Protein AF-A0A1F1UXP4-F1 (afdb_monomer_lite)

pLDDT: mean 86.51, std 14.38, range [47.81, 98.06]

Foldseek 3Di:
DDDDDDDDFDFPDKDQDPDQDQPDDDPDRDGFGMKTWGFPPPDDQQDWDDDPPDPFIWGFHDDWAAPCPDPPNDHPRTTITTIGTDD

Structure (mmCIF, N/CA/C/O backbone):
data_AF-A0A1F1UXP4-F1
#
_entry.id   AF-A0A1F1UXP4-F1
#
loop_
_atom_site.group_PDB
_atom_site.id
_atom_site.type_symbol
_atom_site.label_atom_id
_atom_site.label_alt_id
_atom_site.label_comp_id
_atom_site.label_asym_id
_atom_site.label_entity_id
_atom_site.label_seq_id
_atom_site.pdbx_PDB_ins_code
_atom_site.Cartn_x
_atom_site.Cartn_y
_atom_site.Cartn_z
_atom_site.occupancy
_atom_site.B_iso_or_equiv
_atom_site.auth_seq_id
_atom_site.auth_comp_id
_atom_site.auth_asym_id
_atom_site.auth_atom_id
_atom_site.pdbx_PDB_model_num
ATOM 1 N N . MET A 1 1 ? -5.387 19.122 17.331 1.00 53.25 1 MET A N 1
ATOM 2 C CA . MET A 1 1 ? -6.452 18.551 16.484 1.00 53.25 1 MET A CA 1
ATOM 3 C C . MET A 1 1 ? -5.768 18.107 15.200 1.00 53.25 1 MET A C 1
ATOM 5 O O . MET A 1 1 ? -5.258 18.982 14.513 1.00 53.25 1 MET A O 1
ATOM 9 N N . GLN A 1 2 ? -5.618 16.808 14.935 1.00 61.06 2 GLN A N 1
ATOM 10 C CA . GLN A 1 2 ? -5.178 16.368 13.605 1.00 61.06 2 GLN A CA 1
ATOM 11 C C . GLN A 1 2 ? -6.401 16.408 12.684 1.00 61.06 2 GLN A C 1
ATOM 13 O O . GLN A 1 2 ? -7.472 15.953 13.080 1.00 61.06 2 GLN A O 1
ATOM 18 N N . THR A 1 3 ? -6.267 17.027 11.514 1.00 78.19 3 THR A N 1
ATOM 19 C CA . THR A 1 3 ? -7.332 17.064 10.508 1.00 78.19 3 THR A CA 1
ATOM 20 C C . THR A 1 3 ? -7.161 15.851 9.611 1.00 78.19 3 THR A C 1
ATOM 22 O O . THR A 1 3 ? -6.191 15.771 8.862 1.00 78.19 3 THR A O 1
ATOM 25 N N . GLU A 1 4 ? -8.093 14.913 9.692 1.00 80.88 4 GLU A N 1
ATOM 26 C CA . GLU A 1 4 ? -8.108 13.747 8.818 1.00 80.88 4 GLU A CA 1
ATOM 27 C C . GLU A 1 4 ? -8.606 14.158 7.425 1.00 80.88 4 GLU A C 1
ATOM 29 O O . GLU A 1 4 ? -9.614 14.858 7.293 1.00 80.88 4 GLU A O 1
ATOM 34 N N . THR A 1 5 ? -7.878 13.764 6.380 1.00 87.31 5 THR A N 1
ATOM 35 C CA . THR A 1 5 ? -8.246 14.042 4.985 1.00 87.31 5 THR A CA 1
ATOM 36 C C . THR A 1 5 ? -8.544 12.727 4.288 1.00 87.31 5 THR A C 1
ATOM 38 O O . THR A 1 5 ? -7.728 11.814 4.317 1.00 87.31 5 THR A O 1
ATOM 41 N N . LYS A 1 6 ? -9.711 12.632 3.645 1.00 92.56 6 LYS A N 1
ATOM 42 C CA . LYS A 1 6 ? -10.131 11.430 2.922 1.00 92.56 6 LYS A CA 1
ATOM 43 C C . LYS A 1 6 ? -10.014 11.641 1.417 1.00 92.56 6 LYS A C 1
ATOM 45 O O . LYS A 1 6 ? -10.687 12.509 0.864 1.00 92.56 6 LYS A O 1
ATOM 50 N N . THR A 1 7 ? -9.229 10.789 0.766 1.00 95.25 7 THR A N 1
ATOM 51 C CA . THR A 1 7 ? -9.018 10.797 -0.689 1.00 95.25 7 THR A CA 1
ATOM 52 C C . THR A 1 7 ? -9.309 9.417 -1.269 1.00 95.25 7 THR A C 1
ATOM 54 O O . THR A 1 7 ? -9.061 8.403 -0.624 1.00 95.25 7 THR A O 1
ATOM 57 N N . THR A 1 8 ? -9.855 9.366 -2.486 1.00 96.50 8 THR A N 1
ATOM 58 C CA . THR A 1 8 ? -10.010 8.107 -3.233 1.00 96.50 8 THR A CA 1
ATOM 59 C C . THR A 1 8 ? -8.822 7.924 -4.167 1.00 96.50 8 THR A C 1
ATOM 61 O O . THR A 1 8 ? -8.549 8.807 -4.978 1.00 96.50 8 THR A O 1
ATOM 64 N N . ILE A 1 9 ? -8.145 6.780 -4.064 1.00 97.00 9 ILE A N 1
ATOM 65 C CA . ILE A 1 9 ? -6.990 6.419 -4.890 1.00 97.00 9 ILE A CA 1
ATOM 66 C C . ILE A 1 9 ? -7.339 5.178 -5.710 1.00 97.00 9 ILE A C 1
ATOM 68 O O . ILE A 1 9 ? -7.821 4.184 -5.170 1.00 97.00 9 ILE A O 1
ATOM 72 N N . ASN A 1 10 ? -7.088 5.238 -7.018 1.00 97.25 10 ASN A N 1
ATOM 73 C CA . ASN A 1 10 ? -7.192 4.068 -7.883 1.00 97.25 10 ASN A CA 1
ATOM 74 C C . ASN A 1 10 ? -5.915 3.231 -7.754 1.00 97.25 10 ASN A C 1
ATOM 76 O O . ASN A 1 10 ? -4.812 3.761 -7.880 1.00 97.25 10 ASN A O 1
ATOM 80 N N . VAL A 1 11 ? -6.077 1.928 -7.543 1.00 97.12 11 VAL A N 1
ATOM 81 C CA . VAL A 1 11 ? -4.983 0.956 -7.417 1.00 97.12 11 VAL A CA 1
ATOM 82 C C . VAL A 1 11 ? -5.055 -0.070 -8.546 1.00 97.12 11 VAL A C 1
ATOM 84 O O . VAL A 1 11 ? -6.110 -0.251 -9.157 1.00 97.12 11 VAL A O 1
ATOM 87 N N . ALA A 1 12 ? -3.946 -0.752 -8.832 1.00 96.62 12 ALA A N 1
ATOM 88 C CA . ALA A 1 12 ? -3.907 -1.795 -9.858 1.00 96.62 12 ALA A CA 1
ATOM 89 C C . ALA A 1 12 ? -4.627 -3.082 -9.414 1.00 96.62 12 ALA A C 1
ATOM 91 O O . ALA A 1 12 ? -5.099 -3.851 -10.250 1.00 96.62 12 ALA A O 1
ATOM 92 N N . GLY A 1 13 ? -4.733 -3.309 -8.103 1.00 95.81 13 GLY A N 1
ATOM 93 C CA . GLY A 1 13 ? -5.465 -4.425 -7.512 1.00 95.81 13 GLY A CA 1
ATOM 94 C C . GLY A 1 13 ? -5.107 -4.627 -6.042 1.00 95.81 13 GLY A C 1
ATOM 95 O O . GLY A 1 13 ? -4.262 -3.916 -5.497 1.00 95.81 13 GLY A O 1
ATOM 96 N N . TRP A 1 14 ? -5.754 -5.603 -5.407 1.00 95.69 14 TRP A N 1
ATOM 97 C CA . TRP A 1 14 ? -5.436 -6.048 -4.051 1.00 95.69 14 TRP A CA 1
ATOM 98 C C . TRP A 1 14 ? -5.712 -7.540 -3.881 1.00 95.69 14 TRP A C 1
ATOM 100 O O . TRP A 1 14 ? -6.530 -8.118 -4.601 1.00 95.69 14 TRP A O 1
ATOM 110 N N . ALA A 1 15 ? -5.027 -8.168 -2.929 1.00 91.88 15 ALA A N 1
ATOM 111 C CA . ALA A 1 15 ? -5.200 -9.581 -2.615 1.00 91.88 15 ALA A CA 1
ATOM 112 C C . ALA A 1 15 ? -4.986 -9.857 -1.123 1.00 91.88 15 ALA A C 1
ATOM 114 O O . ALA A 1 15 ? -4.296 -9.115 -0.430 1.00 91.88 15 ALA A O 1
ATOM 115 N N . VAL A 1 16 ? -5.569 -10.955 -0.639 1.00 87.38 16 VAL A N 1
ATOM 116 C CA . VAL A 1 16 ? -5.176 -11.543 0.648 1.00 87.38 16 VAL A CA 1
ATOM 117 C C . VAL A 1 16 ? -3.884 -12.334 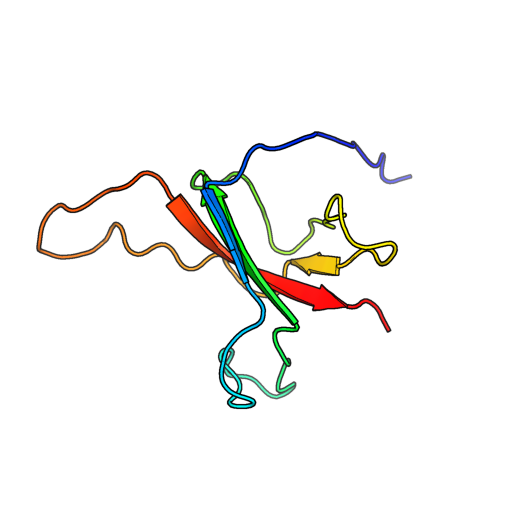0.410 1.00 87.38 16 VAL A C 1
ATOM 119 O O . VAL A 1 16 ? -3.855 -13.129 -0.542 1.00 87.38 16 VAL A O 1
ATOM 122 N N . PRO A 1 17 ? -2.826 -12.131 1.214 1.00 77.25 17 PRO A N 1
ATOM 123 C CA . PRO A 1 17 ? -1.578 -12.862 1.045 1.00 77.25 17 PRO A CA 1
ATOM 124 C C . PRO A 1 17 ? -1.816 -14.374 1.145 1.00 77.25 17 PRO A C 1
ATOM 126 O O . PRO A 1 17 ? -2.637 -14.858 1.922 1.00 77.25 17 PRO A O 1
ATOM 129 N N . ARG A 1 18 ? -1.126 -15.143 0.295 1.00 64.25 18 ARG A N 1
ATOM 130 C CA . ARG A 1 18 ? -1.350 -16.595 0.147 1.00 64.25 18 ARG A CA 1
ATOM 131 C C . ARG A 1 18 ? -0.689 -17.448 1.232 1.00 64.25 18 ARG A C 1
ATOM 133 O O . ARG A 1 18 ? -0.863 -18.665 1.207 1.00 64.25 18 ARG A O 1
ATOM 140 N N . THR A 1 19 ? 0.088 -16.856 2.134 1.00 60.97 19 THR A N 1
ATOM 141 C CA . THR A 1 19 ? 0.825 -17.578 3.173 1.00 60.97 19 THR A CA 1
ATOM 142 C C . THR A 1 19 ? 0.627 -16.901 4.525 1.00 60.97 19 THR A C 1
ATOM 144 O O . THR A 1 19 ? 0.634 -15.678 4.616 1.00 60.97 19 THR A O 1
ATOM 147 N N . ASP A 1 20 ? 0.515 -17.704 5.585 1.00 54.75 20 ASP A N 1
ATOM 148 C CA . ASP A 1 20 ? 0.528 -17.225 6.978 1.00 54.75 20 ASP A CA 1
ATOM 149 C C . ASP A 1 20 ? 1.954 -16.853 7.449 1.00 54.75 20 ASP A C 1
ATOM 151 O O . ASP A 1 20 ? 2.208 -16.672 8.642 1.00 54.75 20 ASP A O 1
ATOM 155 N N . GLU A 1 21 ? 2.923 -16.808 6.527 1.00 57.50 21 GLU A N 1
ATOM 156 C CA . GLU A 1 21 ? 4.315 -16.511 6.844 1.00 57.50 21 GLU A CA 1
ATOM 157 C C . GLU A 1 21 ? 4.502 -14.990 6.984 1.00 57.50 21 GLU A C 1
ATOM 159 O O . GLU A 1 21 ? 4.134 -14.244 6.073 1.00 57.50 21 GLU A O 1
ATOM 164 N N . PRO A 1 22 ? 5.063 -14.497 8.104 1.00 57.56 22 PRO A N 1
ATOM 165 C CA . PRO A 1 22 ? 5.229 -13.064 8.325 1.00 57.56 22 PRO A CA 1
ATOM 166 C C . PRO A 1 22 ? 6.140 -12.431 7.266 1.00 57.56 22 PRO A C 1
ATOM 168 O O . PRO A 1 22 ? 7.295 -12.834 7.127 1.00 57.56 22 PRO A O 1
ATOM 171 N N . LYS A 1 23 ? 5.652 -11.401 6.562 1.00 63.91 23 LYS A N 1
ATOM 172 C CA . LYS A 1 23 ? 6.465 -10.644 5.591 1.00 63.91 23 LYS A CA 1
ATOM 173 C C . LYS A 1 23 ? 7.390 -9.609 6.244 1.00 63.91 23 LYS A C 1
ATOM 175 O O . LYS A 1 23 ? 8.435 -9.298 5.682 1.00 63.91 23 LYS A O 1
ATOM 180 N N . LEU A 1 24 ? 7.043 -9.091 7.427 1.00 62.66 24 LEU A N 1
ATOM 181 C CA . LEU A 1 24 ? 7.813 -8.052 8.126 1.00 62.66 24 LEU A CA 1
ATOM 182 C C . LEU A 1 24 ? 8.627 -8.628 9.298 1.00 62.66 24 LEU A C 1
ATOM 184 O O . LEU A 1 24 ? 8.109 -9.373 10.133 1.00 62.66 24 LEU A O 1
ATOM 188 N N . ALA A 1 25 ? 9.910 -8.260 9.381 1.00 55.91 25 ALA A N 1
ATOM 189 C CA . ALA A 1 25 ? 10.822 -8.690 10.443 1.00 55.91 25 ALA A CA 1
ATOM 190 C C . ALA A 1 25 ? 10.831 -7.704 11.630 1.00 55.91 25 ALA A C 1
ATOM 192 O O . ALA A 1 25 ? 11.073 -6.514 11.448 1.00 55.91 25 ALA A O 1
ATOM 193 N N . GLY A 1 26 ? 10.628 -8.195 12.860 1.00 53.41 26 GLY A N 1
ATOM 194 C CA . GLY A 1 26 ? 10.666 -7.376 14.081 1.00 53.41 26 GLY A CA 1
ATOM 195 C C . GLY A 1 26 ? 10.093 -8.077 15.321 1.00 53.41 26 GLY A C 1
ATOM 196 O O . GLY A 1 26 ? 9.483 -9.139 15.217 1.00 53.41 26 GLY A O 1
ATOM 197 N N . HIS A 1 27 ? 10.297 -7.487 16.510 1.00 47.81 27 HIS A N 1
ATOM 198 C CA . HIS A 1 27 ? 9.821 -8.012 17.808 1.00 47.81 27 HIS A CA 1
ATOM 199 C C . HIS A 1 27 ? 8.288 -8.176 17.891 1.00 47.81 27 HIS A C 1
ATOM 201 O O . HIS A 1 27 ? 7.812 -8.979 18.690 1.00 47.81 27 HIS A O 1
ATOM 207 N N . ASN A 1 28 ? 7.540 -7.484 17.027 1.00 53.34 28 ASN A N 1
ATOM 208 C CA . ASN A 1 28 ? 6.122 -7.711 16.780 1.00 53.34 28 ASN A CA 1
ATOM 209 C C . ASN A 1 28 ? 5.982 -8.307 15.379 1.00 53.34 28 ASN A C 1
ATOM 211 O O . ASN A 1 28 ? 6.139 -7.607 14.384 1.00 53.34 28 ASN A O 1
ATOM 215 N N . ARG A 1 29 ? 5.737 -9.616 15.301 1.00 57.91 29 ARG A N 1
ATOM 216 C CA . ARG A 1 29 ? 5.415 -10.292 14.040 1.00 57.91 29 ARG A CA 1
ATOM 217 C C . ARG A 1 29 ? 4.053 -9.783 13.581 1.00 57.91 29 ARG A C 1
ATOM 219 O O . ARG A 1 29 ? 3.042 -10.153 14.174 1.00 57.91 29 ARG A O 1
ATOM 226 N N . GLU A 1 30 ? 4.030 -8.902 12.591 1.00 65.25 30 GLU A N 1
ATOM 227 C CA . GLU A 1 30 ? 2.776 -8.379 12.059 1.00 65.25 30 GLU A CA 1
ATOM 228 C C . GLU A 1 30 ? 2.275 -9.256 10.918 1.00 65.25 30 GLU A C 1
ATOM 230 O O . GLU A 1 30 ? 2.980 -9.504 9.939 1.00 65.25 30 GLU A O 1
ATOM 235 N N . THR A 1 31 ? 1.050 -9.752 11.081 1.00 76.00 31 THR A N 1
ATOM 236 C CA . THR A 1 31 ? 0.307 -10.419 10.017 1.00 76.00 31 THR A CA 1
ATOM 237 C C . THR A 1 31 ? -0.186 -9.363 9.036 1.00 76.00 31 THR A C 1
ATOM 239 O O . THR A 1 31 ? -0.770 -8.361 9.450 1.00 76.00 31 THR A O 1
ATOM 242 N N . VAL A 1 32 ? 0.061 -9.595 7.749 1.00 87.75 32 VAL A N 1
ATOM 243 C CA . VAL A 1 32 ? -0.494 -8.792 6.658 1.00 87.75 32 VAL A CA 1
ATOM 244 C C . VAL A 1 32 ? -1.854 -9.381 6.296 1.00 87.75 32 VAL A C 1
ATOM 246 O O . VAL A 1 32 ? -1.945 -10.563 5.978 1.00 87.75 32 VAL A O 1
ATOM 249 N N . ASP A 1 33 ? -2.904 -8.567 6.327 1.00 90.75 33 ASP A N 1
ATOM 250 C CA . ASP A 1 33 ? -4.262 -9.000 5.978 1.00 90.75 33 ASP A CA 1
ATOM 251 C C . ASP A 1 33 ? -4.586 -8.753 4.499 1.00 90.75 33 ASP A C 1
ATOM 253 O O . ASP A 1 33 ? -5.406 -9.463 3.905 1.00 90.75 33 ASP A O 1
ATOM 257 N N . VAL A 1 34 ? -3.980 -7.719 3.903 1.00 93.50 34 VAL A N 1
ATOM 258 C CA . VAL A 1 34 ? -4.135 -7.357 2.486 1.00 93.50 34 VAL A CA 1
ATOM 259 C C . VAL A 1 34 ? -2.838 -6.781 1.938 1.00 93.50 34 VAL A C 1
ATOM 261 O O . VAL A 1 34 ? -2.192 -5.965 2.586 1.00 93.50 34 VAL A O 1
ATOM 264 N N . GLU A 1 35 ? -2.522 -7.142 0.701 1.00 95.19 35 GLU A N 1
ATOM 265 C CA . GLU A 1 35 ? -1.516 -6.478 -0.121 1.00 95.19 35 GLU A CA 1
ATOM 266 C C . GLU A 1 35 ? -2.219 -5.632 -1.185 1.00 95.19 35 GLU A C 1
ATOM 268 O O . GLU A 1 35 ? -3.015 -6.151 -1.976 1.00 95.19 35 GLU A O 1
ATOM 273 N N . LEU A 1 36 ? -1.936 -4.331 -1.213 1.00 96.38 36 LEU A N 1
ATOM 274 C CA . LEU A 1 36 ? -2.333 -3.438 -2.300 1.00 96.38 36 LEU A CA 1
ATOM 275 C C . LEU A 1 36 ? -1.209 -3.329 -3.325 1.00 96.38 36 LEU A C 1
ATOM 277 O O . LEU A 1 36 ? -0.051 -3.173 -2.953 1.00 96.38 36 LEU A O 1
ATOM 281 N N . ILE A 1 37 ? -1.567 -3.291 -4.605 1.00 97.31 37 ILE A N 1
ATOM 282 C CA . ILE A 1 37 ? -0.666 -2.883 -5.688 1.00 97.31 37 ILE A CA 1
ATOM 283 C C . ILE A 1 37 ? -1.019 -1.437 -6.037 1.00 97.31 37 ILE A C 1
ATOM 285 O O . ILE A 1 37 ? -1.953 -1.181 -6.805 1.00 97.31 37 ILE A O 1
ATOM 289 N N . ALA A 1 38 ? -0.323 -0.489 -5.418 1.00 97.88 38 ALA A N 1
ATOM 290 C CA . ALA A 1 38 ? -0.673 0.929 -5.431 1.00 97.88 38 ALA A CA 1
ATOM 291 C C . ALA A 1 38 ? 0.309 1.764 -6.265 1.00 97.88 38 ALA A C 1
ATOM 293 O O . ALA A 1 38 ? 1.448 1.341 -6.440 1.00 97.88 38 ALA A O 1
ATOM 294 N N . PRO A 1 39 ? -0.094 2.947 -6.770 1.00 98.06 39 PRO A N 1
ATOM 295 C CA . PRO A 1 39 ? 0.847 3.886 -7.375 1.00 98.06 39 PRO A CA 1
ATOM 296 C C . PRO A 1 39 ? 1.961 4.269 -6.394 1.00 98.06 39 PRO A C 1
ATOM 298 O O . PRO A 1 39 ? 1.680 4.527 -5.223 1.00 98.06 39 PRO A O 1
ATOM 301 N N . THR A 1 40 ? 3.197 4.351 -6.885 1.00 97.25 40 THR A N 1
ATOM 302 C CA . THR A 1 40 ? 4.368 4.705 -6.069 1.00 97.25 40 THR A CA 1
ATOM 303 C C . THR A 1 40 ? 4.160 6.013 -5.300 1.00 97.25 40 THR A C 1
ATOM 305 O O . THR A 1 40 ? 3.845 7.046 -5.899 1.00 97.25 40 THR A O 1
ATOM 308 N N . GLY A 1 41 ? 4.370 5.987 -3.982 1.00 95.88 41 GLY A N 1
ATOM 309 C CA . GLY A 1 41 ? 4.299 7.161 -3.107 1.00 95.88 41 GLY A CA 1
ATOM 310 C C . GLY A 1 41 ? 2.882 7.633 -2.782 1.00 95.88 41 GLY A C 1
ATOM 311 O O . GLY A 1 41 ? 2.719 8.727 -2.241 1.00 95.88 41 GLY A O 1
ATOM 312 N N . ALA A 1 42 ? 1.855 6.846 -3.115 1.00 97.00 42 ALA A N 1
ATOM 313 C CA . ALA A 1 42 ? 0.467 7.188 -2.810 1.00 97.00 42 ALA A CA 1
ATOM 314 C C . ALA A 1 42 ? 0.075 6.925 -1.346 1.00 97.00 42 ALA A C 1
ATOM 316 O O . ALA A 1 42 ? -0.945 7.455 -0.909 1.00 97.00 42 ALA A O 1
ATOM 317 N N . PHE A 1 43 ? 0.853 6.119 -0.617 1.00 96.81 43 PHE A N 1
ATOM 318 C CA . PHE A 1 43 ? 0.564 5.702 0.756 1.00 96.81 43 PHE A CA 1
ATOM 319 C C . PHE A 1 43 ? 1.801 5.821 1.653 1.00 96.81 43 PHE A C 1
ATOM 321 O O . PHE A 1 43 ? 2.933 5.652 1.200 1.00 96.81 43 PHE A O 1
ATOM 328 N N . GLN A 1 44 ? 1.574 6.083 2.937 1.00 95.12 44 GLN A N 1
ATOM 329 C CA . GLN A 1 44 ? 2.579 6.146 3.999 1.00 95.12 44 GLN A CA 1
ATOM 330 C C . GLN A 1 44 ? 2.170 5.260 5.188 1.00 95.12 44 GLN A C 1
ATOM 332 O O . GLN A 1 44 ? 0.977 5.020 5.372 1.00 95.12 44 GLN A O 1
ATOM 337 N N . PRO A 1 45 ? 3.110 4.829 6.055 1.00 93.19 45 PRO A N 1
ATOM 338 C CA . PRO A 1 45 ? 2.809 3.989 7.227 1.00 93.19 45 PRO A CA 1
ATOM 339 C C . PRO A 1 45 ? 1.800 4.574 8.231 1.00 93.19 45 PRO A C 1
ATOM 341 O O . PRO A 1 45 ? 1.363 3.889 9.146 1.00 93.19 45 PRO A O 1
ATOM 344 N N . THR A 1 46 ? 1.458 5.858 8.118 1.00 90.19 46 THR A N 1
ATOM 345 C CA . THR A 1 46 ? 0.457 6.525 8.964 1.00 90.19 46 THR A CA 1
ATOM 346 C C . THR A 1 46 ? -0.940 6.552 8.351 1.00 90.19 46 THR A C 1
ATOM 348 O O . THR A 1 46 ? -1.865 7.063 8.982 1.00 90.19 46 THR A O 1
ATOM 351 N N . ASP A 1 47 ? -1.095 6.071 7.119 1.00 95.38 47 ASP A N 1
ATOM 352 C CA . ASP A 1 47 ? -2.362 6.125 6.406 1.00 95.38 47 ASP A CA 1
ATOM 353 C C . ASP A 1 47 ? -3.290 4.975 6.798 1.00 95.38 47 ASP A C 1
ATOM 355 O O . ASP A 1 47 ? -2.874 3.853 7.101 1.00 95.38 47 ASP A O 1
ATOM 359 N N . ALA A 1 48 ? -4.586 5.266 6.721 1.00 95.00 48 ALA A N 1
ATOM 360 C CA . ALA A 1 48 ? -5.656 4.302 6.891 1.00 95.00 48 ALA A CA 1
ATOM 361 C C . ALA A 1 48 ? -6.402 4.101 5.564 1.00 95.00 48 ALA A C 1
ATOM 363 O O . ALA A 1 48 ? -6.663 5.043 4.812 1.00 95.00 48 ALA A O 1
ATOM 364 N N . VAL A 1 49 ? -6.777 2.857 5.280 1.00 95.88 49 VAL A N 1
ATOM 365 C CA . VAL A 1 49 ? -7.367 2.421 4.017 1.00 95.88 49 VAL A CA 1
ATOM 366 C C . VAL A 1 49 ? -8.720 1.771 4.262 1.00 95.88 49 VAL A C 1
ATOM 368 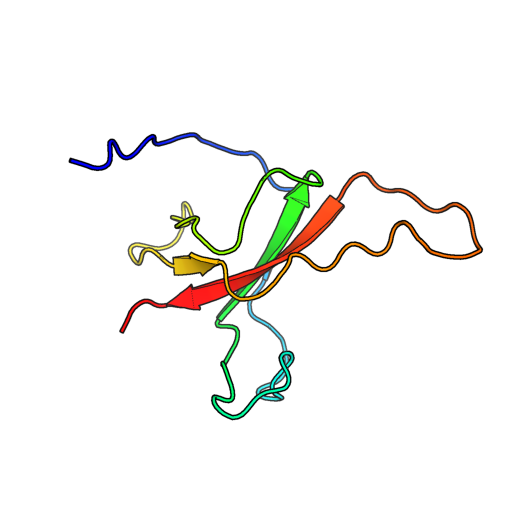O O . VAL A 1 49 ? -8.860 0.837 5.049 1.00 95.88 49 VAL A O 1
ATOM 371 N N . LEU A 1 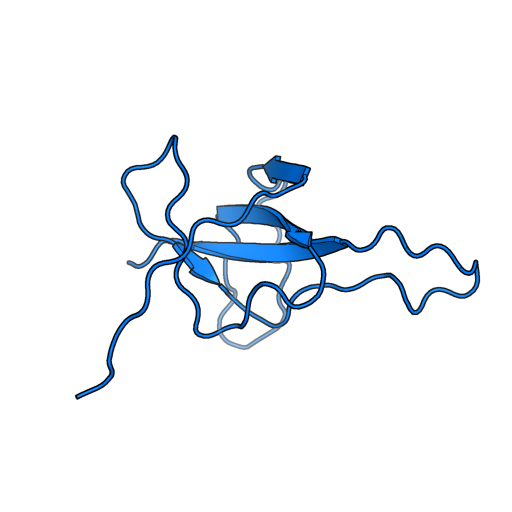50 ? -9.726 2.227 3.517 1.00 95.94 50 LEU A N 1
ATOM 372 C CA . LEU A 1 50 ? -11.026 1.573 3.417 1.00 95.94 50 LEU A CA 1
ATOM 373 C C . LEU A 1 50 ? -11.189 1.001 2.007 1.00 95.94 50 LEU A C 1
ATOM 375 O O . LEU A 1 50 ? -11.244 1.759 1.038 1.00 95.94 50 LEU A O 1
ATOM 379 N N . LEU A 1 51 ? -11.283 -0.325 1.899 1.00 94.62 51 LEU A N 1
ATOM 380 C CA . LEU A 1 51 ? -11.548 -1.003 0.628 1.00 94.62 51 LEU A CA 1
ATOM 381 C C . LEU A 1 51 ? -13.049 -0.979 0.301 1.00 94.62 51 LEU A C 1
ATOM 383 O O . LEU A 1 51 ? -13.870 -1.071 1.213 1.00 94.62 51 LEU A O 1
ATOM 387 N N . PRO A 1 52 ? -13.439 -0.884 -0.982 1.00 92.81 52 PRO A N 1
ATOM 388 C CA . PRO A 1 52 ? -14.847 -0.768 -1.374 1.00 92.81 52 PRO A CA 1
ATOM 389 C C . PRO A 1 52 ? -15.699 -1.992 -0.999 1.00 92.81 52 PRO A C 1
ATOM 391 O O . PRO A 1 52 ? -16.911 -1.872 -0.844 1.00 92.81 52 PRO A O 1
ATOM 394 N N . ASP A 1 53 ? -15.078 -3.161 -0.854 1.00 89.50 53 ASP A N 1
ATOM 395 C CA . ASP A 1 53 ? -15.693 -4.446 -0.519 1.00 89.50 53 ASP A CA 1
ATOM 396 C C . ASP A 1 53 ? -15.523 -4.837 0.962 1.00 89.50 53 ASP A C 1
ATOM 398 O O . ASP A 1 53 ? -15.891 -5.947 1.353 1.00 89.50 53 ASP A O 1
ATOM 402 N N . ARG A 1 54 ? -14.998 -3.937 1.808 1.00 88.19 54 ARG A N 1
ATOM 403 C CA . ARG A 1 54 ? -14.809 -4.175 3.246 1.00 88.19 54 ARG A CA 1
ATOM 404 C C . ARG A 1 54 ? -15.393 -3.052 4.093 1.00 88.19 54 ARG A C 1
ATOM 406 O O . ARG A 1 54 ? -15.289 -1.876 3.771 1.00 88.19 54 ARG A O 1
ATOM 413 N N . SER A 1 55 ? -15.976 -3.421 5.232 1.00 88.56 55 SER A N 1
ATOM 414 C CA . SER A 1 55 ? -16.461 -2.459 6.231 1.00 88.56 55 SER A CA 1
ATOM 415 C C . SER A 1 55 ? -15.381 -2.018 7.222 1.00 88.56 55 SER A C 1
ATOM 417 O O . SER A 1 55 ? -15.557 -1.015 7.906 1.00 88.56 55 SER A O 1
ATOM 419 N N . GLN A 1 56 ? -14.297 -2.786 7.341 1.00 92.19 56 GLN A N 1
ATOM 420 C CA . GLN A 1 56 ? -13.203 -2.516 8.268 1.00 92.19 56 GLN A CA 1
ATOM 421 C C . GLN A 1 56 ? -12.179 -1.572 7.630 1.00 92.19 56 GLN A C 1
ATOM 423 O O . GLN A 1 56 ? -11.773 -1.779 6.485 1.00 92.19 56 GLN A O 1
ATOM 428 N N . VAL A 1 57 ? -11.750 -0.569 8.397 1.00 94.12 57 VAL A N 1
ATOM 429 C CA . VAL A 1 57 ? -10.588 0.263 8.072 1.00 94.12 57 VAL A CA 1
ATOM 430 C C . VAL A 1 57 ? -9.319 -0.511 8.423 1.00 94.12 57 VAL A C 1
ATOM 432 O O . VAL A 1 57 ? -9.224 -1.101 9.500 1.00 94.12 57 VAL A O 1
ATOM 435 N N . LEU A 1 58 ? -8.371 -0.527 7.497 1.00 94.62 58 LEU A N 1
ATOM 436 C CA . LEU A 1 58 ? -7.068 -1.164 7.639 1.00 94.62 58 LEU A CA 1
ATOM 437 C C . LEU A 1 58 ? -5.992 -0.081 7.755 1.00 94.62 58 LEU A C 1
ATOM 439 O O . LEU A 1 58 ? -6.131 0.981 7.160 1.00 94.62 58 LEU A O 1
ATOM 443 N N . GLU A 1 59 ? -4.917 -0.345 8.476 1.00 95.19 59 GLU A N 1
ATOM 444 C CA . GLU A 1 59 ? -3.753 0.540 8.573 1.00 95.19 59 GLU A CA 1
ATOM 445 C C . GLU A 1 59 ? -2.656 0.071 7.624 1.00 95.19 59 GLU A C 1
ATOM 447 O O . GLU A 1 59 ? -2.470 -1.136 7.438 1.00 95.19 59 GLU A O 1
ATOM 452 N N . VAL A 1 60 ? -1.929 1.019 7.031 1.00 95.00 60 VAL A N 1
ATOM 453 C CA . VAL A 1 60 ? -0.683 0.722 6.321 1.00 95.00 60 VAL A CA 1
ATOM 454 C C . VAL A 1 60 ? 0.377 0.323 7.341 1.00 95.00 60 VAL A C 1
ATOM 456 O O . VAL A 1 60 ? 0.625 1.048 8.300 1.00 95.00 60 VAL A O 1
ATOM 459 N N . ILE A 1 61 ? 1.021 -0.821 7.127 1.00 92.56 61 ILE A N 1
ATOM 460 C CA . ILE A 1 61 ? 2.067 -1.329 8.014 1.00 92.56 61 ILE A CA 1
ATOM 461 C C . ILE A 1 61 ? 3.399 -1.470 7.283 1.00 92.56 61 ILE A C 1
ATOM 463 O O . ILE A 1 61 ? 3.496 -2.068 6.210 1.00 92.56 61 ILE A O 1
ATOM 467 N N . GLY A 1 62 ? 4.449 -0.937 7.908 1.00 90.56 62 GLY A N 1
ATOM 468 C CA . GLY A 1 62 ? 5.779 -0.872 7.312 1.00 90.56 62 GLY A CA 1
ATOM 469 C C . GLY A 1 62 ? 5.861 0.073 6.109 1.00 90.56 62 GLY A C 1
ATOM 470 O O . GLY A 1 62 ? 4.879 0.677 5.685 1.00 90.56 62 GLY A O 1
ATOM 471 N N . GLU A 1 63 ? 7.071 0.211 5.575 1.00 93.56 63 GLU A N 1
ATOM 472 C CA . GLU A 1 63 ? 7.306 0.979 4.351 1.00 93.56 63 GLU A CA 1
ATOM 473 C C . GLU A 1 63 ? 6.769 0.216 3.127 1.00 93.56 63 GLU A C 1
ATOM 475 O O . GLU A 1 63 ? 6.966 -1.004 3.053 1.00 93.56 63 GLU A O 1
ATOM 480 N N . PRO A 1 64 ? 6.138 0.898 2.151 1.00 95.19 64 PRO A N 1
ATOM 481 C CA . PRO A 1 64 ? 5.777 0.286 0.879 1.00 95.19 64 PRO A CA 1
ATOM 482 C C . PRO A 1 64 ? 6.971 -0.384 0.184 1.00 95.19 64 PRO A C 1
ATOM 484 O O . PRO A 1 64 ? 8.076 0.160 0.106 1.00 95.19 64 PRO A O 1
ATOM 487 N N . GLU A 1 65 ? 6.753 -1.583 -0.352 1.00 93.75 65 GLU A N 1
ATOM 488 C CA . GLU A 1 65 ? 7.786 -2.356 -1.036 1.00 93.75 65 GLU A CA 1
ATOM 489 C C . GLU A 1 65 ? 7.893 -1.892 -2.498 1.00 93.75 65 GLU A C 1
ATOM 491 O O . GLU A 1 65 ? 7.123 -2.310 -3.371 1.00 93.75 65 GLU A O 1
ATOM 496 N N . ASN A 1 66 ? 8.862 -1.017 -2.766 1.00 94.31 66 ASN A N 1
ATOM 497 C CA . ASN A 1 66 ? 9.168 -0.535 -4.109 1.00 94.31 66 ASN A CA 1
ATOM 498 C C . ASN A 1 66 ? 10.309 -1.350 -4.747 1.00 94.31 66 ASN A C 1
ATOM 500 O O . ASN A 1 66 ? 11.438 -1.387 -4.251 1.00 94.31 66 ASN A O 1
ATOM 504 N N . TYR A 1 67 ? 10.019 -1.973 -5.891 1.00 93.75 67 TYR A N 1
ATOM 505 C CA . TYR A 1 67 ? 10.946 -2.849 -6.615 1.00 93.75 67 TYR A CA 1
ATOM 506 C C . TYR A 1 67 ? 11.594 -2.198 -7.849 1.00 93.75 67 TYR A C 1
ATOM 508 O O . TYR A 1 67 ? 12.251 -2.883 -8.635 1.00 93.75 67 TYR A O 1
AT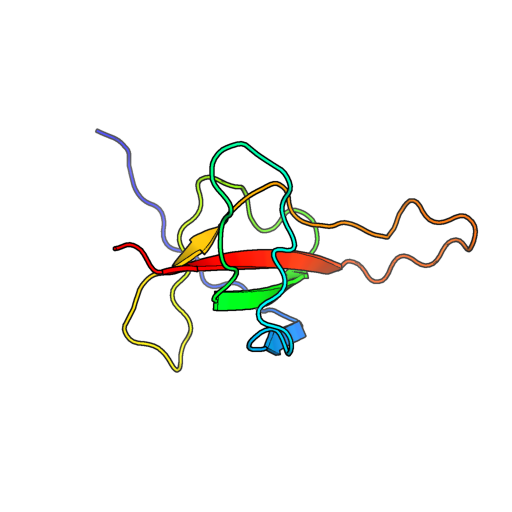OM 516 N N . GLU A 1 68 ? 11.450 -0.888 -8.043 1.00 94.94 68 GLU A N 1
ATOM 517 C CA . GLU A 1 68 ? 11.965 -0.163 -9.217 1.00 94.94 68 GLU A CA 1
ATOM 518 C C . GLU A 1 68 ? 13.483 0.049 -9.182 1.00 94.94 68 GLU A C 1
ATOM 520 O O . GLU A 1 68 ? 14.111 0.271 -10.214 1.00 94.94 68 GLU A O 1
ATOM 525 N N . HIS A 1 69 ? 14.112 -0.122 -8.020 1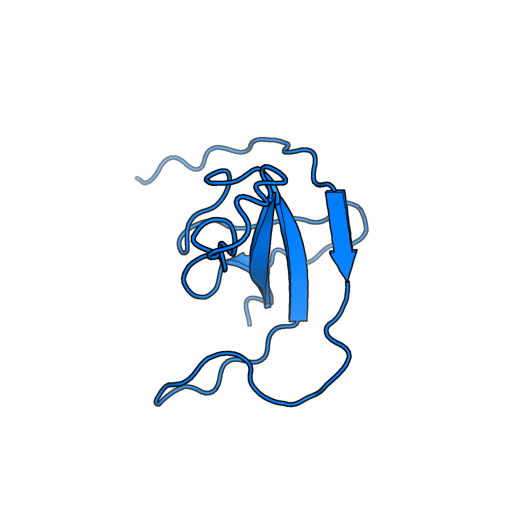.00 91.25 69 HIS A N 1
ATOM 526 C CA . HIS A 1 69 ? 15.570 -0.078 -7.851 1.00 91.25 69 HIS A CA 1
ATOM 527 C C . HIS A 1 69 ? 16.286 -1.354 -8.349 1.00 91.25 69 HIS A C 1
ATOM 529 O O . HIS A 1 69 ? 17.368 -1.703 -7.874 1.00 91.25 69 HIS A O 1
ATOM 535 N N . ASN A 1 70 ? 15.685 -2.081 -9.293 1.00 91.44 70 ASN A N 1
ATOM 536 C CA . ASN A 1 70 ? 16.221 -3.324 -9.843 1.00 91.44 70 ASN A CA 1
ATOM 537 C C . ASN A 1 70 ? 17.252 -3.065 -10.965 1.00 91.44 70 ASN A C 1
ATOM 539 O O . ASN A 1 70 ? 17.205 -2.035 -11.641 1.00 91.44 70 ASN A O 1
ATOM 543 N N . PRO A 1 71 ? 18.163 -4.018 -11.238 1.00 94.19 71 PRO A N 1
ATOM 544 C CA . PRO A 1 71 ? 19.209 -3.848 -12.251 1.00 94.19 71 PRO A CA 1
ATOM 545 C C . PRO A 1 71 ? 18.707 -3.934 -13.704 1.00 94.19 71 PRO A C 1
ATOM 547 O O . PRO A 1 71 ? 19.504 -3.781 -14.627 1.00 94.19 71 PRO A O 1
ATOM 550 N N . PHE A 1 72 ? 17.417 -4.200 -13.932 1.00 94.94 72 PHE A N 1
ATOM 551 C CA . PHE A 1 72 ? 16.842 -4.427 -15.262 1.00 94.94 72 PHE A CA 1
ATOM 552 C C . PHE A 1 72 ? 16.114 -3.199 -15.826 1.00 94.94 72 PHE A C 1
ATOM 554 O O . PHE A 1 72 ? 15.600 -3.259 -16.942 1.00 94.94 72 PHE A O 1
ATOM 561 N N . GLY A 1 73 ? 16.058 -2.092 -15.076 1.00 92.00 73 GLY A N 1
ATOM 562 C CA . GLY A 1 73 ? 15.372 -0.866 -15.494 1.00 92.00 73 GLY A CA 1
ATOM 563 C C . GLY A 1 73 ? 13.850 -1.006 -15.590 1.00 92.00 73 GLY A C 1
ATOM 564 O O . GLY A 1 73 ? 13.199 -0.185 -16.232 1.00 92.00 73 GLY A O 1
ATOM 565 N N . PHE A 1 74 ? 13.272 -2.049 -14.988 1.00 92.69 74 PHE A N 1
ATOM 566 C CA . PHE A 1 74 ? 11.825 -2.237 -14.948 1.00 92.69 74 PHE A CA 1
ATOM 567 C C . PHE A 1 74 ? 11.207 -1.307 -13.895 1.00 92.69 74 PHE A C 1
ATOM 569 O O . PHE A 1 74 ? 11.508 -1.444 -12.714 1.00 92.69 74 PHE A O 1
ATOM 576 N N . ALA A 1 75 ? 10.349 -0.376 -14.312 1.00 95.50 75 ALA A N 1
ATOM 577 C CA . ALA A 1 75 ? 9.717 0.614 -13.436 1.00 95.50 75 ALA A CA 1
ATOM 578 C C . ALA A 1 75 ? 8.216 0.735 -13.768 1.00 95.50 75 ALA A C 1
ATOM 580 O O . ALA A 1 75 ? 7.840 1.525 -14.639 1.00 95.50 75 ALA A O 1
ATOM 581 N N . PRO A 1 76 ? 7.354 -0.119 -13.184 1.00 94.38 76 PRO A N 1
ATOM 582 C CA . PRO A 1 76 ? 5.927 -0.156 -13.501 1.00 94.38 76 PRO A CA 1
ATOM 583 C C . PRO A 1 76 ? 5.107 0.988 -12.876 1.00 94.38 76 PRO A C 1
ATOM 585 O O . PRO A 1 76 ? 3.913 1.084 -13.159 1.00 94.38 76 PRO A O 1
ATOM 588 N N . GLY A 1 77 ? 5.702 1.840 -12.039 1.00 96.75 77 GLY A N 1
ATOM 589 C CA . GLY A 1 77 ? 5.028 2.929 -11.331 1.00 96.75 77 GLY A CA 1
ATOM 590 C C . GLY A 1 77 ? 4.125 2.457 -10.191 1.00 96.75 77 GLY A C 1
ATOM 591 O O . GLY A 1 77 ? 3.177 3.163 -9.842 1.00 96.75 77 GLY A O 1
ATOM 592 N N . VAL A 1 78 ? 4.377 1.258 -9.654 1.00 97.19 78 VAL A N 1
ATOM 593 C CA . VAL A 1 78 ? 3.606 0.669 -8.553 1.00 97.19 78 VAL A CA 1
ATOM 594 C C . VAL A 1 78 ? 4.501 0.061 -7.476 1.00 97.19 78 VAL A C 1
ATOM 596 O O . VAL A 1 78 ? 5.609 -0.398 -7.756 1.00 97.19 78 VAL A O 1
ATOM 599 N N . GLU A 1 79 ? 3.969 -0.011 -6.262 1.00 97.19 79 GLU A N 1
ATOM 600 C CA . GLU A 1 79 ? 4.587 -0.613 -5.080 1.00 97.19 79 GLU A CA 1
ATOM 601 C C . GLU A 1 79 ? 3.582 -1.477 -4.308 1.00 97.19 79 GLU A C 1
ATOM 603 O O . GLU A 1 79 ? 2.364 -1.361 -4.500 1.00 97.19 79 GLU A O 1
ATOM 608 N N . ILE A 1 80 ? 4.093 -2.369 -3.453 1.00 96.12 80 ILE A N 1
ATOM 609 C CA . ILE A 1 80 ? 3.249 -3.192 -2.579 1.00 96.12 80 ILE A CA 1
ATOM 610 C C . ILE A 1 80 ? 3.060 -2.485 -1.244 1.00 96.12 80 ILE A C 1
ATOM 612 O O . ILE A 1 80 ? 4.027 -2.224 -0.534 1.00 96.12 80 ILE A O 1
ATOM 616 N N . VAL A 1 81 ? 1.810 -2.214 -0.881 1.00 96.75 81 VAL A N 1
ATOM 617 C CA . VAL A 1 81 ? 1.453 -1.640 0.422 1.00 96.75 81 VAL A CA 1
ATOM 618 C C . VAL A 1 81 ? 0.796 -2.731 1.258 1.00 96.75 81 VAL A C 1
ATOM 620 O O . VAL A 1 81 ? -0.250 -3.265 0.883 1.00 96.75 81 VAL A O 1
ATOM 623 N N . ASN A 1 82 ? 1.423 -3.075 2.381 1.00 95.19 82 ASN A N 1
ATOM 624 C CA . ASN A 1 82 ? 0.909 -4.073 3.311 1.00 95.19 82 ASN A CA 1
ATOM 625 C C . ASN A 1 82 ? -0.093 -3.417 4.261 1.00 95.19 82 ASN A C 1
ATOM 627 O O . ASN A 1 82 ? 0.196 -2.375 4.848 1.00 95.19 82 ASN A O 1
ATOM 631 N N . LEU A 1 83 ? -1.264 -4.029 4.415 1.00 94.38 83 LEU A N 1
ATOM 632 C CA . LEU A 1 83 ? -2.322 -3.542 5.288 1.00 94.38 83 LEU A CA 1
ATOM 633 C C . LEU A 1 83 ? -2.643 -4.541 6.392 1.00 94.38 83 LEU A C 1
ATOM 635 O O . LEU A 1 83 ? -2.616 -5.757 6.172 1.00 94.38 83 LEU A O 1
ATOM 639 N N . LYS A 1 84 ? -3.055 -4.018 7.543 1.00 92.25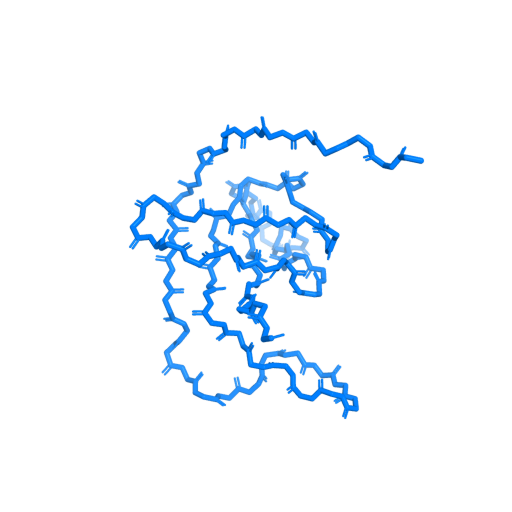 84 LYS A N 1
ATOM 640 C CA . LYS A 1 84 ? -3.503 -4.803 8.694 1.00 92.25 84 LYS A CA 1
ATOM 641 C C . LYS A 1 84 ? -4.774 -4.223 9.300 1.00 92.25 84 LYS A C 1
ATOM 643 O O . LYS A 1 84 ? -4.959 -3.011 9.347 1.00 92.25 84 LYS A O 1
ATOM 648 N N . GLY A 1 85 ? -5.666 -5.085 9.765 1.00 88.00 85 GLY A N 1
ATOM 649 C CA . GLY A 1 85 ? -6.861 -4.688 10.488 1.00 88.00 85 GLY A CA 1
ATOM 650 C C . GLY A 1 85 ? -6.525 -4.049 11.830 1.00 88.00 85 GLY A C 1
ATOM 651 O O . GLY A 1 85 ? -5.762 -4.601 12.625 1.00 88.00 85 GLY A O 1
ATOM 652 N N . VAL A 1 86 ? -7.157 -2.908 12.108 1.00 76.94 86 VAL A N 1
ATOM 653 C CA . VAL A 1 86 ? -7.148 -2.314 13.449 1.00 76.94 86 VAL A CA 1
ATOM 654 C C . VAL A 1 86 ? -7.899 -3.262 14.386 1.00 76.94 86 VAL A C 1
ATOM 656 O O . VAL A 1 86 ? -9.028 -3.656 14.074 1.00 76.94 86 VAL A O 1
ATOM 659 N N . THR A 1 87 ? -7.253 -3.679 15.479 1.00 58.97 87 THR A N 1
ATOM 660 C CA . THR A 1 87 ? -7.850 -4.525 16.533 1.00 58.97 87 THR A CA 1
ATOM 661 C C . THR A 1 87 ? -8.336 -3.671 17.692 1.00 58.97 87 THR A C 1
ATOM 663 O O . THR A 1 87 ? -7.593 -2.740 18.072 1.00 58.97 87 THR A O 1
#

Radius of gyration: 13.65 Å; chains: 1; bounding box: 36×36×33 Å

Sequence (87 aa):
MQTETKTTINVAGWAVPRTDEPKLAGHNRETVDVELIAPTGAFQPTDAVLLPDRSQVLEVIGEPENYEHNPFGFAPGVEIVNLKGVT

Secondary structure (DSSP, 8-state):
-----------SEEE--S-SS-SS-SSS-PPP-EEEEEETTS--TT-EEE-TT-SSEEEE-SS-B--TTSTT----SEEEEEEEE--